Protein AF-A0A914JZA5-F1 (afdb_monomer_lite)

Radius of gyration: 13.71 Å; chains: 1; bounding box: 43×24×33 Å

Foldseek 3Di:
DEWEQDQFWIWADDVPDPDTDDIDGQWDDDPNDTDHLPDPPDDLVVNLVRLLRSVVVVCVVHPPDDLDAYEYADAPPDDPSVVVSNCCSCCVVVVRPHYHYHHPVRVVVVVVD

Structure (mmCIF, N/CA/C/O backbone):
data_AF-A0A914JZA5-F1
#
_entry.id   AF-A0A914JZA5-F1
#
loop_
_atom_site.group_PDB
_atom_site.id
_atom_site.type_symbol
_atom_site.label_atom_id
_atom_site.label_alt_id
_atom_site.label_comp_id
_atom_site.label_asym_id
_at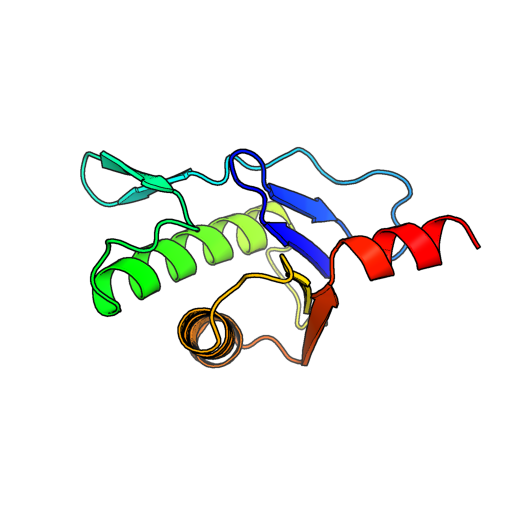om_site.label_entity_id
_atom_site.label_seq_id
_atom_site.pdbx_PDB_ins_code
_atom_site.Cartn_x
_atom_site.Cartn_y
_atom_site.Cartn_z
_atom_site.occupancy
_atom_site.B_iso_or_equiv
_atom_site.auth_seq_id
_atom_site.auth_comp_id
_atom_site.auth_asym_id
_atom_site.auth_atom_id
_atom_site.pdbx_PDB_model_num
ATOM 1 N N . MET A 1 1 ? 5.004 -2.094 -9.348 1.00 78.56 1 MET A N 1
ATOM 2 C CA . MET A 1 1 ? 4.625 -0.769 -8.811 1.00 78.56 1 MET A CA 1
ATOM 3 C C . MET A 1 1 ? 5.294 -0.604 -7.466 1.00 78.56 1 MET A C 1
ATOM 5 O O . MET A 1 1 ? 5.345 -1.578 -6.731 1.00 78.56 1 MET A O 1
ATOM 9 N N . ILE A 1 2 ? 5.807 0.582 -7.163 1.00 80.06 2 ILE A N 1
ATOM 10 C CA . ILE A 1 2 ? 6.375 0.926 -5.860 1.00 80.06 2 ILE A CA 1
ATOM 11 C C . ILE A 1 2 ? 5.384 1.858 -5.168 1.00 80.06 2 ILE A C 1
ATOM 13 O O . ILE A 1 2 ? 4.930 2.825 -5.779 1.00 80.06 2 ILE A O 1
ATOM 17 N N . VAL A 1 3 ? 5.034 1.562 -3.920 1.00 83.00 3 VAL A N 1
ATOM 18 C CA . VAL A 1 3 ? 4.181 2.407 -3.079 1.00 83.00 3 VAL A CA 1
ATOM 19 C C . VAL A 1 3 ? 4.849 2.579 -1.730 1.00 83.00 3 VAL A C 1
ATOM 21 O O . VAL A 1 3 ? 5.186 1.605 -1.067 1.00 83.00 3 VAL A O 1
ATOM 24 N N . GLU A 1 4 ? 4.994 3.822 -1.301 1.00 83.75 4 GLU A N 1
ATOM 25 C CA . GLU A 1 4 ? 5.503 4.171 0.014 1.00 83.75 4 GLU A CA 1
ATOM 26 C C . GLU A 1 4 ? 4.438 4.951 0.776 1.00 83.75 4 GLU A C 1
ATOM 28 O O . GLU A 1 4 ? 4.105 6.092 0.437 1.00 83.75 4 GLU A O 1
ATOM 33 N N . ILE A 1 5 ? 3.908 4.324 1.823 1.00 81.62 5 ILE A N 1
ATOM 34 C CA . ILE A 1 5 ? 2.855 4.905 2.652 1.00 81.62 5 ILE A CA 1
ATOM 35 C C . ILE A 1 5 ? 3.504 5.744 3.752 1.00 81.62 5 ILE A C 1
ATOM 37 O O . ILE A 1 5 ? 4.000 5.215 4.746 1.00 81.62 5 ILE A O 1
ATOM 41 N N . GLY A 1 6 ? 3.475 7.065 3.589 1.00 79.44 6 GLY A N 1
ATOM 42 C CA . GLY A 1 6 ? 3.934 8.007 4.606 1.00 79.44 6 GLY A CA 1
ATOM 43 C C . GLY A 1 6 ? 2.818 8.481 5.543 1.00 79.44 6 GLY A C 1
ATOM 44 O O . GLY A 1 6 ? 1.627 8.308 5.278 1.00 79.44 6 GLY A O 1
ATOM 45 N N . ALA A 1 7 ? 3.210 9.169 6.619 1.00 76.12 7 ALA A N 1
ATOM 46 C CA . ALA A 1 7 ? 2.318 9.721 7.652 1.00 76.12 7 ALA A CA 1
ATOM 47 C C . ALA A 1 7 ? 1.462 10.932 7.214 1.00 76.12 7 ALA A C 1
ATOM 49 O O . ALA A 1 7 ? 0.698 11.484 8.002 1.00 76.12 7 ALA A O 1
ATOM 50 N N . ARG A 1 8 ? 1.617 11.403 5.976 1.00 78.31 8 ARG A N 1
ATOM 51 C CA . ARG A 1 8 ? 0.836 12.525 5.427 1.00 78.31 8 ARG A CA 1
ATOM 52 C C . ARG A 1 8 ? 0.634 12.371 3.930 1.00 78.31 8 ARG A C 1
ATOM 54 O O . ARG A 1 8 ? -0.463 12.593 3.425 1.00 78.31 8 ARG A O 1
ATOM 61 N N . TRP A 1 9 ? 1.696 11.967 3.246 1.00 82.75 9 TRP A N 1
ATOM 62 C CA . TRP A 1 9 ? 1.713 11.752 1.811 1.00 82.75 9 TRP A CA 1
ATOM 63 C C . TRP A 1 9 ? 2.130 10.325 1.515 1.00 82.75 9 TRP A C 1
ATOM 65 O O . TRP A 1 9 ? 3.044 9.795 2.145 1.00 82.75 9 TRP A O 1
ATOM 75 N N . THR A 1 10 ? 1.466 9.728 0.540 1.00 84.31 10 THR A N 1
ATOM 76 C CA . THR A 1 10 ? 1.839 8.448 -0.035 1.00 84.31 10 THR A CA 1
ATOM 77 C C . THR A 1 10 ? 2.445 8.694 -1.401 1.00 84.31 10 THR A C 1
ATOM 79 O O . THR A 1 10 ? 1.829 9.324 -2.268 1.00 84.31 10 THR A O 1
ATOM 82 N N . ARG A 1 11 ? 3.672 8.208 -1.567 1.00 84.50 11 ARG A N 1
ATOM 83 C CA . ARG A 1 11 ? 4.388 8.204 -2.839 1.00 84.50 11 ARG A CA 1
ATOM 84 C C . ARG A 1 11 ? 4.069 6.917 -3.571 1.00 84.50 11 ARG A C 1
ATOM 86 O O . ARG A 1 11 ? 3.966 5.860 -2.953 1.00 84.50 11 ARG A O 1
ATOM 93 N N . TYR A 1 12 ? 3.925 6.999 -4.882 1.00 84.31 12 TYR A N 1
ATOM 94 C CA . TYR A 1 12 ? 3.778 5.816 -5.711 1.00 84.31 12 TYR A CA 1
ATOM 95 C C . TYR A 1 12 ? 4.372 6.056 -7.096 1.00 84.31 12 TYR A C 1
ATOM 97 O O . TYR A 1 12 ? 4.521 7.197 -7.535 1.00 84.31 12 TYR A O 1
ATOM 105 N N . GLY A 1 13 ? 4.733 4.976 -7.777 1.00 80.25 13 GLY A N 1
ATOM 106 C CA . GLY A 1 13 ? 5.316 5.034 -9.111 1.00 80.25 13 GLY A CA 1
ATOM 107 C C . GLY A 1 13 ? 5.592 3.654 -9.689 1.00 80.25 13 GLY A C 1
ATOM 108 O O . GLY A 1 13 ? 5.360 2.617 -9.054 1.00 80.25 13 GLY A O 1
ATOM 109 N N . CYS A 1 14 ? 6.090 3.635 -10.916 1.00 77.94 14 CYS A N 1
ATOM 110 C CA . CYS A 1 14 ? 6.487 2.409 -11.594 1.00 77.94 14 CYS A CA 1
ATOM 111 C C . CYS A 1 14 ? 7.982 2.168 -11.423 1.00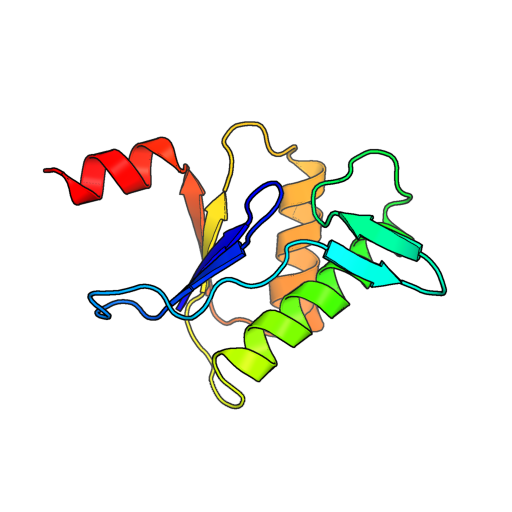 77.94 14 CYS A C 1
ATOM 113 O O . CYS A 1 14 ? 8.777 3.101 -11.357 1.00 77.94 14 CYS A O 1
ATOM 115 N N . ILE A 1 15 ? 8.374 0.895 -11.390 1.00 75.38 15 ILE A N 1
ATOM 116 C CA . ILE A 1 15 ? 9.792 0.543 -11.485 1.00 75.38 15 ILE A CA 1
ATOM 117 C C . ILE A 1 15 ? 10.282 1.029 -12.856 1.00 75.38 15 ILE A C 1
ATOM 119 O O . ILE A 1 15 ? 9.651 0.720 -13.865 1.00 75.38 15 ILE A O 1
ATOM 123 N N . GLY A 1 16 ? 11.372 1.797 -12.873 1.00 75.00 16 GLY A N 1
ATOM 124 C CA . GLY A 1 16 ? 11.940 2.392 -14.086 1.00 75.00 16 GLY A CA 1
ATOM 125 C C . GLY A 1 16 ? 11.503 3.835 -14.371 1.00 75.00 16 GLY A C 1
ATOM 126 O O . GLY A 1 16 ? 12.074 4.461 -15.257 1.00 75.00 16 GLY A O 1
ATOM 127 N N . GLU A 1 17 ? 10.547 4.399 -13.623 1.00 75.38 17 GLU A N 1
ATOM 128 C CA . GLU A 1 17 ? 10.263 5.840 -13.683 1.00 75.38 17 GLU A CA 1
ATOM 129 C C . GLU A 1 17 ? 11.310 6.623 -12.870 1.00 75.38 17 GLU A C 1
ATOM 131 O O . GLU A 1 17 ? 11.607 6.279 -11.727 1.00 75.38 17 GLU A O 1
ATOM 136 N N . VAL A 1 18 ? 11.858 7.696 -13.455 1.00 71.19 18 VAL A N 1
ATOM 137 C CA . VAL A 1 18 ? 12.859 8.569 -12.802 1.00 71.19 18 VAL A CA 1
ATOM 138 C C . VAL A 1 18 ? 12.231 9.414 -11.689 1.00 71.19 18 VAL A C 1
ATOM 140 O O . VAL A 1 18 ? 12.878 9.715 -10.689 1.00 71.19 18 VAL A O 1
ATOM 143 N N . TYR A 1 19 ? 10.958 9.781 -11.848 1.00 72.88 19 TYR A N 1
ATOM 144 C CA . TYR A 1 19 ? 10.223 10.602 -10.892 1.00 72.88 19 TYR A CA 1
ATOM 145 C C . TYR A 1 19 ? 8.972 9.872 -10.402 1.00 72.88 19 TYR A C 1
ATOM 147 O O . TYR A 1 19 ? 8.269 9.261 -11.210 1.00 72.88 19 TYR A O 1
ATOM 155 N N . PRO A 1 20 ? 8.652 9.955 -9.098 1.00 70.75 20 PRO A N 1
ATOM 156 C CA . PRO A 1 20 ? 7.408 9.415 -8.578 1.00 70.75 20 PRO A CA 1
ATOM 157 C C . PRO A 1 20 ? 6.209 10.178 -9.149 1.00 70.75 20 PRO A C 1
ATOM 159 O O . PRO A 1 20 ? 6.274 11.377 -9.432 1.00 70.75 20 PRO A O 1
ATOM 162 N N . ARG A 1 21 ? 5.084 9.477 -9.277 1.00 78.88 21 ARG A N 1
ATOM 163 C CA . ARG A 1 21 ? 3.806 10.058 -9.695 1.00 78.88 21 ARG A CA 1
ATOM 164 C C . ARG A 1 21 ? 3.239 10.981 -8.601 1.00 78.88 21 ARG A C 1
ATOM 166 O O . ARG A 1 21 ? 3.722 10.954 -7.464 1.00 78.88 21 ARG A O 1
ATOM 173 N N . PRO A 1 22 ? 2.227 11.819 -8.913 1.00 75.12 22 PRO A N 1
ATOM 174 C CA . PRO A 1 22 ? 1.728 12.832 -7.988 1.00 75.12 22 PRO A CA 1
ATOM 175 C C . PRO A 1 22 ? 1.327 12.247 -6.635 1.00 75.12 22 PRO A C 1
ATOM 177 O O . PRO A 1 22 ? 0.578 11.272 -6.574 1.00 75.12 22 PRO A O 1
ATOM 180 N N . PHE A 1 23 ? 1.793 12.880 -5.558 1.00 77.81 23 PHE A N 1
ATOM 181 C CA . PHE A 1 23 ? 1.550 12.444 -4.186 1.00 77.81 23 PHE A CA 1
ATOM 182 C C . PHE A 1 23 ? 0.058 12.258 -3.893 1.00 77.81 23 PHE A C 1
ATOM 184 O O . PHE A 1 23 ? -0.767 13.132 -4.173 1.00 77.81 23 PHE A O 1
ATOM 191 N N . LEU A 1 24 ? -0.284 11.134 -3.262 1.00 82.25 24 LEU A N 1
ATOM 192 C CA . LEU A 1 24 ? -1.624 10.902 -2.734 1.00 82.25 24 LEU A CA 1
ATOM 193 C C . LEU A 1 24 ? -1.674 11.331 -1.265 1.00 82.25 24 LEU A C 1
ATOM 195 O O . LEU A 1 24 ? -0.754 11.045 -0.504 1.00 82.25 24 LEU A O 1
ATOM 199 N N . ASP A 1 25 ? -2.756 11.981 -0.836 1.00 83.94 25 ASP A N 1
ATOM 200 C CA . ASP A 1 25 ? -2.995 12.195 0.598 1.00 83.94 25 ASP A CA 1
ATOM 201 C C . ASP A 1 25 ? -3.207 10.829 1.273 1.00 83.94 25 ASP A C 1
ATOM 203 O O . ASP A 1 25 ? -4.081 10.061 0.859 1.00 83.94 25 ASP A O 1
ATOM 207 N N . SER A 1 26 ? -2.421 10.537 2.315 1.00 83.81 26 SER A N 1
ATOM 208 C CA . SER A 1 26 ? -2.511 9.303 3.114 1.00 83.81 26 SER A CA 1
ATOM 209 C C . SER A 1 26 ? -3.775 9.240 3.984 1.00 83.81 26 SER A C 1
ATOM 211 O O . SER A 1 26 ? -3.953 8.315 4.777 1.00 83.81 26 SER A O 1
ATOM 213 N N . ARG A 1 27 ? -4.661 10.237 3.880 1.00 84.44 27 ARG A N 1
ATOM 214 C CA . ARG A 1 27 ? -5.951 10.276 4.568 1.00 84.44 27 ARG A CA 1
ATOM 215 C C . ARG A 1 27 ? -7.081 9.807 3.665 1.00 84.44 27 ARG A C 1
ATOM 217 O O . ARG A 1 27 ? -7.238 10.246 2.524 1.00 84.44 27 ARG A O 1
ATOM 224 N N . VAL A 1 28 ? -7.946 8.976 4.231 1.00 83.50 28 VAL A N 1
ATOM 225 C CA . VAL A 1 28 ? -9.146 8.468 3.570 1.00 83.50 28 VAL A CA 1
ATOM 226 C C . VAL A 1 28 ? -10.385 8.978 4.281 1.00 83.50 28 VAL A C 1
ATOM 228 O O . VAL A 1 28 ? -10.477 8.970 5.505 1.00 83.50 28 VAL A O 1
ATOM 231 N N . MET A 1 29 ? -11.366 9.406 3.490 1.00 79.56 29 MET A N 1
ATOM 232 C CA . MET A 1 29 ? -12.712 9.677 3.986 1.00 79.56 29 MET A CA 1
ATOM 233 C C . MET A 1 29 ? -13.421 8.350 4.268 1.00 79.56 29 MET A C 1
ATOM 235 O O . MET A 1 29 ? -13.718 7.600 3.329 1.00 79.56 29 MET A O 1
ATOM 239 N N . PHE A 1 30 ? -13.720 8.078 5.533 1.00 76.75 30 PHE A N 1
ATOM 240 C CA . PHE A 1 30 ? -14.554 6.956 5.955 1.00 76.75 30 PHE A CA 1
ATOM 241 C C . PHE A 1 30 ? -15.733 7.520 6.755 1.00 76.75 30 PHE A C 1
ATOM 243 O O . PHE A 1 30 ? -15.552 8.199 7.765 1.00 76.75 30 PHE A O 1
ATOM 250 N N . GLY A 1 31 ? -16.948 7.368 6.223 1.00 78.25 31 GLY A N 1
ATOM 251 C CA . GLY A 1 31 ? -18.106 8.132 6.694 1.00 78.25 31 GLY A CA 1
ATOM 252 C C . GLY A 1 31 ? -17.899 9.649 6.548 1.00 78.25 31 GLY A C 1
ATOM 253 O O . GLY A 1 31 ? -17.556 10.133 5.469 1.00 78.25 31 GLY A O 1
ATOM 254 N N . LYS A 1 32 ? -18.101 10.397 7.643 1.00 78.44 32 LYS A N 1
ATOM 255 C CA . LYS A 1 32 ? -17.962 11.869 7.699 1.00 78.44 32 LYS A CA 1
ATOM 256 C C . LYS A 1 32 ? -16.570 12.357 8.136 1.00 78.44 32 LYS A C 1
ATOM 258 O O . LYS A 1 32 ? -16.334 13.562 8.129 1.00 78.44 32 LYS A O 1
ATOM 263 N N . LYS A 1 33 ? -15.657 11.461 8.531 1.00 79.88 33 LYS A N 1
ATOM 264 C CA . LYS A 1 33 ? -14.341 11.820 9.088 1.00 79.88 33 LYS A CA 1
ATOM 265 C C . LYS A 1 33 ? -13.198 11.398 8.158 1.00 79.88 33 LYS A C 1
ATOM 267 O O . LYS A 1 33 ? -13.295 10.415 7.421 1.00 79.88 33 LYS A O 1
ATOM 272 N N . LYS A 1 34 ? -12.102 12.165 8.189 1.00 79.06 34 LYS A N 1
ATOM 273 C CA . LYS A 1 34 ? -10.828 11.800 7.551 1.00 79.06 34 LYS A CA 1
ATOM 274 C C . LYS A 1 34 ? -10.008 10.983 8.536 1.00 79.06 34 LYS A C 1
ATOM 276 O O . LYS A 1 34 ? -9.638 11.500 9.585 1.00 79.06 34 LYS A O 1
ATOM 281 N N . HIS A 1 35 ? -9.701 9.748 8.171 1.00 80.56 35 HIS A N 1
ATOM 282 C CA . HIS A 1 35 ? -8.849 8.859 8.951 1.00 80.56 35 HIS A CA 1
ATOM 283 C C . HIS A 1 35 ? -7.498 8.708 8.266 1.00 80.56 35 HIS A C 1
ATOM 285 O O . HIS A 1 35 ? -7.423 8.657 7.035 1.00 80.56 35 HIS A O 1
ATOM 291 N N . HIS A 1 36 ? -6.430 8.657 9.056 1.00 79.81 36 HIS A N 1
ATOM 292 C CA . HIS A 1 36 ? -5.103 8.373 8.537 1.00 79.81 36 HIS A CA 1
ATOM 293 C C . HIS A 1 36 ? -4.921 6.857 8.394 1.00 79.81 36 HIS A C 1
ATOM 295 O O . HIS A 1 36 ? -5.328 6.090 9.264 1.00 79.81 36 HIS A O 1
ATOM 301 N N . VAL A 1 37 ? -4.313 6.414 7.291 1.00 78.38 37 VAL A N 1
ATOM 302 C CA . VAL A 1 37 ? -4.164 4.979 6.980 1.00 78.38 37 VAL A CA 1
ATOM 303 C C . VAL A 1 37 ? -3.309 4.240 8.019 1.00 78.38 37 VAL A C 1
ATOM 305 O O . VAL A 1 37 ? -3.576 3.084 8.332 1.00 78.38 37 VAL A O 1
ATOM 308 N N . LEU A 1 38 ? -2.319 4.929 8.592 1.00 72.81 38 LEU A N 1
ATOM 309 C CA . LEU A 1 38 ? -1.408 4.404 9.619 1.00 72.81 38 LEU A CA 1
ATOM 310 C C . LEU A 1 38 ? -1.902 4.595 11.070 1.00 72.81 38 LEU A C 1
ATOM 312 O O . LEU A 1 38 ? -1.118 4.444 12.000 1.00 72.81 38 LEU A O 1
ATOM 316 N N . THR A 1 39 ? -3.161 4.981 11.305 1.00 74.94 39 THR A N 1
ATOM 317 C CA . THR A 1 39 ? -3.672 5.116 12.683 1.00 74.94 39 THR A CA 1
ATOM 318 C C . THR A 1 39 ? -3.827 3.739 13.341 1.00 74.94 39 THR A C 1
ATOM 320 O O . THR A 1 39 ? -4.368 2.807 12.739 1.00 74.94 39 THR A O 1
ATOM 323 N N . ASN A 1 40 ? -3.353 3.610 14.583 1.00 69.00 40 ASN A N 1
ATOM 324 C CA . ASN A 1 40 ? -3.364 2.356 15.348 1.00 69.00 40 ASN A CA 1
ATOM 325 C C . ASN A 1 40 ? -4.579 2.182 16.263 1.00 69.00 40 ASN A C 1
ATOM 327 O O . ASN A 1 40 ? -4.873 1.059 16.652 1.00 69.00 40 ASN A O 1
ATOM 331 N N . ASP A 1 41 ? -5.321 3.254 16.526 1.00 72.12 41 ASP A N 1
ATOM 332 C CA . ASP A 1 41 ? -6.393 3.278 17.531 1.00 72.12 41 ASP A CA 1
ATOM 333 C C . ASP A 1 41 ? -7.766 2.824 16.999 1.00 72.12 41 ASP A C 1
ATOM 335 O O . ASP A 1 41 ? -8.786 3.015 17.654 1.00 72.12 41 ASP A O 1
ATOM 339 N N . LEU A 1 42 ? -7.816 2.273 15.784 1.00 76.50 42 LEU A N 1
ATOM 340 C CA . LEU A 1 42 ? -9.056 1.876 15.112 1.00 76.50 42 LEU A CA 1
ATOM 341 C C . LEU A 1 42 ? -9.292 0.372 15.231 1.00 76.50 42 LEU A C 1
ATOM 343 O O . LEU A 1 42 ? -8.348 -0.421 15.187 1.00 76.50 42 LEU A O 1
ATOM 347 N N . GLU A 1 43 ? -10.564 -0.025 15.291 1.00 81.25 43 GLU A N 1
ATOM 348 C CA . GLU A 1 43 ? -10.931 -1.436 15.224 1.00 81.25 43 GLU A CA 1
ATOM 349 C C . GLU A 1 43 ? -10.403 -2.086 13.931 1.00 81.25 43 GLU A C 1
ATOM 351 O O . GLU A 1 43 ? -10.403 -1.463 12.860 1.00 81.25 43 GLU A O 1
ATOM 356 N N . PRO A 1 44 ? -9.977 -3.362 13.982 1.00 77.25 44 PRO A N 1
ATOM 357 C CA . PRO A 1 44 ? -9.354 -4.030 12.841 1.00 77.25 44 PRO A CA 1
ATOM 358 C C . PRO A 1 44 ? -10.281 -4.120 11.619 1.00 77.25 44 PRO A C 1
ATOM 360 O O . PRO A 1 44 ? -9.804 -4.063 10.484 1.00 77.25 44 PRO A O 1
ATOM 363 N N . ALA A 1 45 ? -11.599 -4.213 11.828 1.00 80.31 45 ALA A N 1
ATOM 364 C CA . ALA A 1 45 ? -12.590 -4.237 10.753 1.00 80.31 45 ALA A CA 1
ATOM 365 C C . ALA A 1 45 ? -12.697 -2.880 10.033 1.00 80.31 45 ALA A C 1
ATOM 367 O O . ALA A 1 45 ? -12.647 -2.824 8.801 1.00 80.31 45 ALA A O 1
ATOM 368 N N . GLU A 1 46 ? -12.770 -1.780 10.787 1.00 82.62 46 GLU A N 1
ATOM 369 C CA . GLU A 1 46 ? -12.786 -0.426 10.224 1.00 82.62 46 GLU A CA 1
ATOM 370 C C . GLU A 1 46 ? -11.469 -0.110 9.513 1.00 82.62 46 GLU A C 1
ATOM 372 O O . GLU A 1 46 ? -11.466 0.388 8.382 1.00 82.62 46 GLU A O 1
ATOM 377 N N . LYS A 1 47 ? -10.340 -0.484 10.129 1.00 82.94 47 LYS A N 1
ATOM 378 C CA . LYS A 1 47 ? -9.006 -0.318 9.545 1.00 82.94 47 LYS A CA 1
ATOM 379 C C . LYS A 1 47 ? -8.878 -1.070 8.222 1.00 82.94 47 LYS A C 1
ATOM 381 O O . LYS A 1 47 ? -8.357 -0.508 7.259 1.00 82.94 47 LYS A O 1
ATOM 386 N N . LYS A 1 48 ? -9.423 -2.291 8.123 1.00 83.25 48 LYS A N 1
ATOM 387 C CA . LYS A 1 48 ? -9.491 -3.050 6.862 1.00 83.25 48 LYS A CA 1
ATOM 388 C C . LYS A 1 48 ? -10.270 -2.292 5.788 1.00 83.25 48 LYS A C 1
ATOM 390 O O . LYS A 1 48 ? -9.808 -2.201 4.653 1.00 83.25 48 LYS A O 1
ATOM 395 N N . GLY A 1 49 ? -11.425 -1.724 6.137 1.00 84.12 49 GLY A N 1
ATOM 396 C CA . GLY A 1 49 ? -12.245 -0.936 5.213 1.00 84.12 49 GLY A CA 1
ATOM 397 C C . GLY A 1 49 ? -11.535 0.325 4.712 1.00 84.12 49 GLY A C 1
ATOM 398 O O . GLY A 1 49 ? -11.545 0.614 3.512 1.00 84.12 49 GLY A O 1
ATOM 399 N N . ILE A 1 50 ? -10.864 1.045 5.614 1.00 85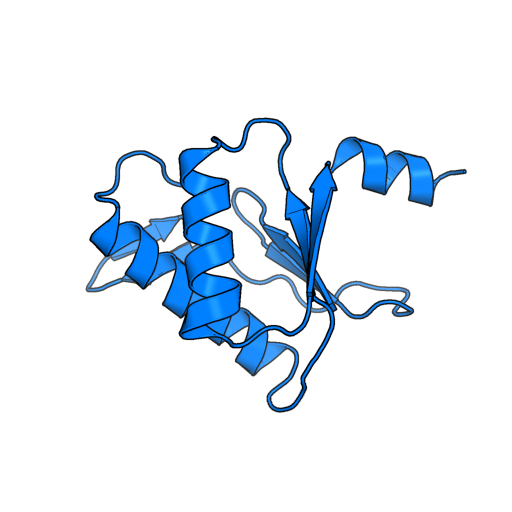.31 50 ILE A N 1
ATOM 400 C CA . ILE A 1 50 ? -10.063 2.234 5.294 1.00 85.31 50 ILE A CA 1
ATOM 401 C C . ILE A 1 50 ? -8.895 1.872 4.375 1.00 85.31 50 ILE A C 1
ATOM 403 O O . ILE A 1 50 ? -8.722 2.512 3.336 1.00 85.31 50 ILE A O 1
ATOM 407 N N . LEU A 1 51 ? -8.135 0.827 4.716 1.00 85.19 51 LEU A N 1
ATOM 408 C CA . LEU A 1 51 ? -7.018 0.325 3.915 1.00 85.19 51 LEU A CA 1
ATOM 409 C C . LEU A 1 51 ? -7.474 -0.111 2.527 1.00 85.19 51 LEU A C 1
ATOM 411 O O . LEU A 1 51 ? -6.875 0.285 1.533 1.00 85.19 51 LEU A O 1
ATOM 415 N N . LEU A 1 52 ? -8.569 -0.862 2.434 1.00 85.00 52 LEU A N 1
ATOM 416 C CA . LEU A 1 52 ? -9.112 -1.288 1.150 1.00 85.00 52 LEU A CA 1
ATOM 417 C C . LEU A 1 52 ? -9.482 -0.088 0.276 1.00 85.00 52 LEU A C 1
ATOM 419 O O . LEU A 1 52 ? -9.151 -0.055 -0.907 1.00 85.00 52 LEU A O 1
ATOM 423 N N . LYS A 1 53 ? -10.153 0.915 0.850 1.00 86.25 53 LYS A N 1
ATOM 424 C CA . LYS A 1 53 ? -10.538 2.129 0.124 1.00 86.25 53 LYS A CA 1
ATOM 425 C C . LYS A 1 53 ? -9.319 2.951 -0.296 1.00 86.25 53 LYS A C 1
ATOM 427 O O . LYS A 1 53 ? -9.297 3.471 -1.411 1.00 86.25 53 LYS A O 1
ATOM 432 N N . PHE A 1 54 ? -8.310 3.041 0.569 1.00 86.50 54 PHE A N 1
ATOM 433 C CA . PHE A 1 54 ? -7.039 3.686 0.260 1.00 86.50 54 PHE A CA 1
ATOM 434 C C . PHE A 1 54 ? -6.353 3.016 -0.927 1.00 86.50 54 PHE A C 1
ATOM 436 O O . PHE A 1 54 ? -6.053 3.663 -1.927 1.00 86.50 54 PHE A O 1
ATOM 443 N N . MET A 1 55 ? -6.164 1.704 -0.833 1.00 82.88 55 MET A N 1
ATOM 444 C CA . MET A 1 55 ? -5.457 0.939 -1.842 1.00 82.88 55 MET A CA 1
ATOM 445 C C . MET A 1 55 ? -6.219 0.933 -3.161 1.00 82.88 55 MET A C 1
ATOM 447 O O . MET A 1 55 ? -5.610 1.181 -4.192 1.00 82.88 55 MET A O 1
ATOM 451 N N . LYS A 1 56 ? -7.551 0.786 -3.152 1.00 83.00 56 LYS A N 1
ATOM 452 C CA . LYS A 1 56 ? -8.361 0.953 -4.369 1.00 83.00 56 LYS A CA 1
ATOM 453 C C . LYS A 1 56 ? -8.110 2.300 -5.040 1.00 83.00 56 LYS A C 1
ATOM 455 O O . LYS A 1 56 ? -7.944 2.325 -6.248 1.00 83.00 56 LYS A O 1
ATOM 460 N N . ARG A 1 57 ? -8.019 3.393 -4.273 1.00 84.44 57 ARG A N 1
ATOM 461 C CA . ARG A 1 57 ? -7.704 4.724 -4.814 1.00 84.44 57 ARG A CA 1
ATOM 462 C C . ARG A 1 57 ? -6.298 4.791 -5.419 1.00 84.44 57 ARG A C 1
ATOM 464 O O . ARG A 1 57 ? -6.129 5.403 -6.470 1.00 84.44 57 ARG A O 1
ATOM 471 N N . VAL A 1 58 ? -5.304 4.181 -4.768 1.00 80.00 58 VAL A N 1
ATOM 472 C CA . VAL A 1 58 ? -3.935 4.073 -5.305 1.00 80.00 58 VAL A CA 1
ATOM 473 C C . VAL A 1 58 ? -3.949 3.292 -6.620 1.00 80.00 58 VAL A C 1
ATOM 475 O O . VAL A 1 58 ? -3.420 3.779 -7.612 1.00 80.00 58 VAL A O 1
ATOM 478 N N . PHE A 1 59 ? -4.614 2.135 -6.658 1.00 78.31 59 PHE A N 1
ATOM 479 C CA . PHE A 1 59 ? -4.742 1.312 -7.860 1.00 78.31 59 PHE A CA 1
ATOM 480 C C . PHE A 1 59 ? -5.473 2.056 -8.982 1.00 78.31 59 PHE A C 1
ATOM 482 O O . PHE A 1 59 ? -4.917 2.179 -10.061 1.00 78.31 59 PHE A O 1
ATOM 489 N N . THR A 1 60 ? -6.641 2.659 -8.740 1.00 76.75 60 THR A N 1
ATOM 490 C CA . THR A 1 60 ? -7.384 3.384 -9.790 1.00 76.75 60 THR A CA 1
ATOM 491 C C . THR A 1 60 ? -6.622 4.580 -10.355 1.00 76.75 60 THR A C 1
ATOM 493 O O . THR A 1 60 ? -6.754 4.876 -11.537 1.00 76.75 60 THR A O 1
ATOM 496 N N . ASN A 1 61 ? -5.835 5.277 -9.529 1.00 73.81 61 ASN A N 1
ATOM 497 C CA . ASN A 1 61 ? -5.036 6.418 -9.984 1.00 73.81 61 ASN A CA 1
ATOM 498 C C . ASN A 1 61 ? -3.754 5.995 -10.703 1.00 73.81 61 ASN A C 1
ATOM 500 O O . ASN A 1 61 ? -3.225 6.757 -11.509 1.00 73.81 61 ASN A O 1
ATOM 504 N N . CYS A 1 62 ? -3.221 4.820 -10.372 1.00 65.50 62 CYS A N 1
ATOM 505 C CA . CYS A 1 62 ? -1.932 4.391 -10.880 1.00 65.50 62 CYS A CA 1
ATOM 506 C C . CYS A 1 62 ? -2.061 3.440 -12.074 1.00 65.50 62 CYS A C 1
ATOM 508 O O . CYS A 1 62 ? -1.355 3.642 -13.058 1.00 65.50 62 CYS A O 1
ATOM 510 N N . PHE A 1 63 ? -2.954 2.447 -12.000 1.00 66.75 63 PHE A N 1
ATOM 511 C CA . PHE A 1 63 ? -3.184 1.414 -13.012 1.00 66.75 63 PHE A CA 1
ATOM 512 C C . PHE A 1 63 ? -4.610 0.834 -12.918 1.00 66.75 63 PHE A C 1
ATOM 514 O O . PHE A 1 63 ? -4.875 0.028 -12.022 1.00 66.75 63 PHE A O 1
ATOM 521 N N . PRO A 1 64 ? -5.527 1.185 -13.838 1.00 58.53 64 PRO A N 1
ATOM 522 C CA . PRO A 1 64 ? -6.845 0.551 -13.910 1.00 58.53 64 PRO A CA 1
ATOM 523 C C . PRO A 1 64 ? -6.769 -0.928 -14.325 1.00 58.53 64 PRO A C 1
ATOM 525 O O . PRO A 1 64 ? -7.614 -1.713 -13.908 1.00 58.53 64 PRO A O 1
ATOM 528 N N . ASP A 1 65 ? -5.713 -1.317 -15.039 1.00 56.81 65 ASP A N 1
ATOM 529 C CA . ASP A 1 65 ? -5.455 -2.683 -15.478 1.00 56.81 65 ASP A CA 1
ATOM 530 C C . ASP A 1 65 ? -4.006 -3.035 -15.145 1.00 56.81 65 ASP A C 1
ATOM 532 O O . ASP A 1 65 ? -3.104 -2.436 -15.727 1.00 56.81 65 ASP A O 1
ATOM 536 N N . ALA A 1 66 ? -3.761 -3.955 -14.203 1.00 53.50 66 ALA A N 1
ATOM 537 C CA . ALA A 1 66 ? -2.757 -5.012 -14.374 1.00 53.50 66 ALA A CA 1
ATOM 538 C C . ALA A 1 66 ? -2.410 -5.781 -13.086 1.00 53.50 66 ALA A C 1
ATOM 540 O O . ALA A 1 66 ? -2.281 -5.254 -11.978 1.00 53.50 66 ALA A O 1
ATOM 541 N N . LEU A 1 67 ? -2.148 -7.063 -13.331 1.00 54.19 67 LEU A N 1
ATOM 542 C CA . LEU A 1 67 ? -1.452 -8.054 -12.517 1.00 54.19 67 LEU A CA 1
ATOM 543 C C . LEU A 1 67 ? 0.010 -7.631 -12.263 1.00 54.19 67 LEU A C 1
ATOM 545 O O . LEU A 1 67 ? 0.943 -8.221 -12.802 1.00 54.19 67 LEU A O 1
ATOM 549 N N . ILE A 1 68 ? 0.234 -6.560 -11.502 1.00 63.97 68 ILE A N 1
ATOM 550 C CA . ILE A 1 68 ? 1.578 -6.005 -11.285 1.00 63.97 68 ILE A CA 1
ATOM 551 C C . ILE A 1 68 ? 2.122 -6.442 -9.923 1.00 63.97 68 ILE A C 1
ATOM 553 O O . ILE A 1 68 ? 1.443 -6.342 -8.903 1.00 63.97 68 ILE A O 1
ATOM 557 N N . ARG A 1 69 ? 3.397 -6.846 -9.907 1.00 69.12 69 ARG A N 1
ATOM 558 C CA . ARG A 1 69 ? 4.210 -7.010 -8.692 1.00 69.12 69 ARG A CA 1
ATOM 559 C C . ARG A 1 69 ? 4.204 -5.722 -7.863 1.00 69.12 69 ARG A C 1
ATOM 561 O O . ARG A 1 69 ? 4.593 -4.653 -8.351 1.00 69.12 69 ARG A O 1
ATOM 568 N N . PHE A 1 70 ? 3.762 -5.806 -6.618 1.00 75.56 70 PHE A N 1
ATOM 569 C CA . PHE A 1 70 ? 3.583 -4.669 -5.725 1.00 75.56 70 PHE A CA 1
ATOM 570 C C . PHE A 1 70 ? 4.738 -4.598 -4.726 1.00 75.56 70 PHE A C 1
ATOM 572 O O . PHE A 1 70 ? 4.929 -5.486 -3.907 1.00 75.56 70 PHE A O 1
ATOM 579 N N . VAL A 1 71 ? 5.517 -3.528 -4.769 1.00 71.56 71 VAL A N 1
ATOM 580 C CA . VAL A 1 71 ? 6.571 -3.262 -3.792 1.00 71.56 71 VAL A CA 1
ATOM 581 C C . VAL A 1 71 ? 6.027 -2.235 -2.814 1.00 71.56 71 VAL A C 1
ATOM 583 O O . VAL A 1 71 ? 5.775 -1.090 -3.191 1.00 71.56 71 VAL A O 1
ATOM 586 N N . LEU A 1 72 ? 5.812 -2.653 -1.571 1.00 79.81 72 LEU A N 1
ATOM 587 C CA . LEU A 1 72 ? 5.450 -1.766 -0.481 1.00 79.81 72 LEU A CA 1
ATOM 588 C C . LEU A 1 72 ? 6.717 -1.365 0.271 1.00 79.81 72 LEU A C 1
ATOM 590 O O . LEU A 1 72 ? 7.381 -2.199 0.885 1.00 79.81 72 LEU A O 1
ATOM 594 N N . VAL A 1 73 ? 7.027 -0.075 0.258 1.00 75.12 73 VAL A N 1
ATOM 595 C CA . VAL A 1 73 ? 8.044 0.481 1.143 1.00 75.12 73 VAL A CA 1
ATOM 596 C C . VAL A 1 73 ? 7.397 0.690 2.503 1.00 75.12 73 VAL A C 1
ATOM 598 O O . VAL A 1 73 ? 6.491 1.513 2.662 1.00 75.12 73 VAL A O 1
ATOM 601 N N . GLU A 1 74 ? 7.827 -0.110 3.470 1.00 73.56 74 GLU A N 1
ATOM 602 C CA . GLU A 1 74 ? 7.288 -0.103 4.819 1.00 73.56 74 GLU A CA 1
ATOM 603 C C . GLU A 1 74 ? 8.163 0.699 5.776 1.00 73.56 74 GLU A C 1
ATOM 605 O O . GLU A 1 74 ? 9.389 0.796 5.643 1.00 73.56 74 GLU A O 1
ATOM 610 N N . ASN A 1 75 ? 7.508 1.255 6.790 1.00 69.19 75 ASN A N 1
ATOM 611 C CA . ASN A 1 75 ? 8.212 1.798 7.934 1.00 69.19 75 ASN A CA 1
ATOM 612 C C . ASN A 1 75 ? 8.630 0.637 8.851 1.00 69.19 75 ASN A C 1
ATOM 614 O O . ASN A 1 75 ? 7.821 -0.249 9.129 1.00 69.19 75 ASN A O 1
ATOM 618 N N . LEU A 1 76 ? 9.872 0.651 9.342 1.00 64.69 76 LEU A N 1
ATOM 619 C CA . LEU A 1 76 ? 10.452 -0.431 10.160 1.00 64.69 76 LEU A CA 1
ATOM 620 C C . LEU A 1 76 ? 9.613 -0.772 11.398 1.00 64.69 76 LEU A C 1
ATOM 622 O O . LEU A 1 76 ? 9.586 -1.917 11.835 1.00 64.69 76 LEU A O 1
ATOM 626 N N . PHE A 1 77 ? 8.912 0.223 11.939 1.00 69.62 77 PHE A N 1
ATOM 627 C CA . PHE A 1 77 ? 8.119 0.106 13.160 1.00 69.62 77 PHE A CA 1
ATOM 628 C C . PHE A 1 77 ? 6.668 -0.336 12.922 1.00 69.62 77 PHE A C 1
ATOM 630 O O . PHE A 1 77 ? 5.861 -0.295 13.849 1.00 69.62 77 PHE A O 1
ATOM 637 N N . MET A 1 78 ? 6.306 -0.733 11.698 1.00 73.94 78 MET A N 1
ATOM 638 C CA . MET A 1 78 ? 4.975 -1.272 11.421 1.00 73.94 78 MET A CA 1
ATOM 639 C C . MET A 1 78 ? 4.774 -2.593 12.171 1.00 73.94 78 MET A C 1
ATOM 641 O O . MET A 1 78 ? 5.589 -3.514 12.072 1.00 73.94 78 MET A O 1
ATOM 645 N N . SER A 1 79 ? 3.669 -2.698 12.909 1.00 81.44 79 SER A N 1
ATOM 646 C CA . SER A 1 79 ? 3.391 -3.886 13.714 1.00 81.44 79 SER A CA 1
ATOM 647 C C . SER A 1 79 ? 3.085 -5.103 12.834 1.00 81.44 79 SER A C 1
ATOM 649 O O . SER A 1 79 ? 2.500 -4.990 11.756 1.00 81.44 79 SER A O 1
ATOM 651 N N . GLU A 1 80 ? 3.417 -6.307 13.304 1.00 81.06 80 GLU A N 1
ATOM 652 C CA . GLU A 1 80 ? 3.150 -7.546 12.555 1.00 81.06 80 GLU A CA 1
ATOM 653 C C . GL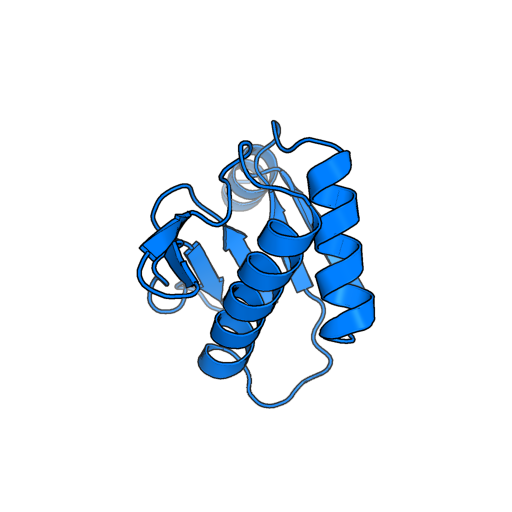U A 1 80 ? 1.651 -7.730 12.245 1.00 81.06 80 GLU A C 1
ATOM 655 O O . GLU A 1 80 ? 1.275 -8.223 11.180 1.00 81.06 80 GLU A O 1
ATOM 660 N N . LYS A 1 81 ? 0.779 -7.267 13.151 1.00 80.31 81 LYS A N 1
ATOM 661 C CA . LYS A 1 81 ? -0.677 -7.260 12.956 1.00 80.31 81 LYS A CA 1
ATOM 662 C C . LYS A 1 81 ? -1.083 -6.406 11.754 1.00 80.31 81 LYS A C 1
ATOM 664 O O . LYS A 1 81 ? -1.930 -6.822 10.968 1.00 80.31 81 LYS A O 1
ATOM 669 N N . GLU A 1 82 ? -0.468 -5.240 11.584 1.00 79.00 82 GLU A N 1
ATOM 670 C CA . GLU A 1 82 ? -0.724 -4.369 10.436 1.00 79.00 82 GLU A CA 1
ATOM 671 C C . GLU A 1 82 ? -0.194 -4.958 9.138 1.00 79.00 82 GLU A C 1
ATOM 673 O O . GLU A 1 82 ? -0.899 -4.910 8.132 1.00 79.00 82 GLU A O 1
ATOM 678 N N . LYS A 1 83 ? 0.996 -5.570 9.162 1.00 82.12 83 LYS A N 1
ATOM 679 C CA . LYS A 1 83 ? 1.544 -6.260 7.987 1.00 82.12 83 LYS A CA 1
ATOM 680 C C . LYS A 1 83 ? 0.622 -7.388 7.533 1.00 82.12 83 LYS A C 1
ATOM 682 O O . LYS A 1 83 ? 0.297 -7.478 6.352 1.00 82.12 83 LYS A O 1
ATOM 687 N N . LYS A 1 84 ? 0.127 -8.205 8.470 1.00 85.00 84 LYS A N 1
ATOM 688 C CA . LYS A 1 84 ? -0.857 -9.266 8.193 1.00 85.00 84 LYS A CA 1
ATOM 689 C C . LYS A 1 84 ? -2.154 -8.707 7.608 1.00 85.00 84 LYS A C 1
ATOM 691 O O . LYS A 1 84 ? -2.662 -9.249 6.629 1.00 85.00 84 LYS A O 1
ATOM 696 N N . LEU A 1 85 ? -2.660 -7.602 8.156 1.00 84.62 85 LEU A N 1
ATOM 697 C CA . LEU A 1 85 ? -3.856 -6.937 7.637 1.00 84.62 85 LEU A CA 1
ATOM 698 C C . LEU A 1 85 ? -3.643 -6.387 6.217 1.00 84.62 85 LEU A C 1
ATOM 700 O O . LEU A 1 85 ? -4.514 -6.538 5.363 1.00 84.62 85 LEU A O 1
ATOM 704 N N . LEU A 1 86 ? -2.484 -5.782 5.950 1.00 83.50 86 LEU A N 1
ATOM 705 C CA . LEU A 1 86 ? -2.100 -5.286 4.628 1.00 83.50 86 LEU A CA 1
ATOM 706 C C . LEU A 1 86 ? -1.996 -6.418 3.610 1.00 83.50 86 LEU A C 1
ATOM 708 O O . LEU A 1 86 ? -2.580 -6.307 2.537 1.00 83.50 86 LEU A O 1
ATOM 712 N N . MET A 1 87 ? -1.320 -7.517 3.954 1.00 85.12 87 MET A N 1
ATOM 713 C CA . MET A 1 87 ? -1.239 -8.699 3.091 1.00 85.12 87 MET A CA 1
ATOM 714 C C . MET A 1 87 ? -2.630 -9.249 2.773 1.00 85.12 87 MET A C 1
ATOM 716 O O . MET A 1 87 ? -2.931 -9.482 1.606 1.00 85.12 87 MET A O 1
ATOM 720 N N . HIS A 1 88 ? -3.508 -9.361 3.775 1.00 86.12 88 HIS A N 1
ATOM 721 C CA . HIS A 1 88 ? -4.893 -9.788 3.569 1.00 86.12 88 HIS A CA 1
ATOM 722 C C . HIS A 1 88 ? -5.628 -8.857 2.585 1.00 86.12 88 HIS A C 1
ATOM 724 O O . HIS A 1 88 ? -6.341 -9.322 1.700 1.00 86.12 88 HIS A O 1
ATOM 730 N N . VAL A 1 89 ? -5.481 -7.534 2.705 1.00 84.69 89 VAL A N 1
ATOM 731 C CA . VAL A 1 89 ? -6.130 -6.585 1.779 1.00 84.69 89 VAL A CA 1
ATOM 732 C C . VAL A 1 89 ? -5.546 -6.690 0.363 1.00 84.69 89 VAL A C 1
ATOM 734 O O . VAL A 1 89 ? -6.295 -6.652 -0.613 1.00 84.69 89 VAL A O 1
ATOM 737 N N . LEU A 1 90 ? -4.227 -6.832 0.236 1.00 83.62 90 LEU A N 1
ATOM 738 C CA . LEU A 1 90 ? -3.530 -6.896 -1.050 1.00 83.62 90 LEU A CA 1
ATOM 739 C C . LEU A 1 90 ? -3.836 -8.188 -1.821 1.00 83.62 90 LEU A C 1
ATOM 741 O O . LEU A 1 90 ? -4.202 -8.126 -2.995 1.00 83.62 90 LEU A O 1
ATOM 745 N N . PHE A 1 91 ? -3.728 -9.346 -1.172 1.00 83.75 91 PHE A N 1
ATOM 746 C CA . PHE A 1 91 ? -3.949 -10.634 -1.828 1.00 83.75 91 PHE A CA 1
ATOM 747 C C . PHE A 1 91 ? -5.439 -10.946 -1.984 1.00 83.75 91 PHE A C 1
ATOM 749 O O . PHE A 1 91 ? -5.892 -11.197 -3.100 1.00 83.75 91 PHE A O 1
ATOM 756 N N . ASP A 1 92 ? -6.232 -10.845 -0.915 1.00 82.94 92 ASP A N 1
ATOM 757 C CA . ASP A 1 92 ? -7.616 -11.333 -0.966 1.00 82.94 92 ASP A CA 1
ATOM 758 C C . ASP A 1 92 ? -8.563 -10.347 -1.648 1.00 82.94 92 ASP A C 1
ATOM 760 O O . ASP A 1 92 ? -9.503 -10.750 -2.334 1.00 82.94 92 ASP A O 1
ATOM 764 N N . CYS A 1 93 ? -8.350 -9.040 -1.461 1.00 80.56 93 CYS A N 1
ATOM 765 C CA . CYS A 1 93 ? -9.262 -8.032 -2.003 1.00 80.56 93 CYS A CA 1
ATOM 766 C C . CYS A 1 93 ? -8.789 -7.436 -3.330 1.00 80.56 93 CYS A C 1
ATOM 768 O O . CYS A 1 93 ? -9.628 -7.103 -4.166 1.00 80.56 93 CYS A O 1
ATOM 770 N N . LEU A 1 94 ? -7.478 -7.264 -3.515 1.00 78.69 94 LEU A N 1
ATOM 771 C CA . LEU A 1 94 ? -6.911 -6.628 -4.711 1.00 78.69 94 LEU A CA 1
ATOM 772 C C . LEU A 1 94 ? -6.270 -7.628 -5.678 1.00 78.69 94 LEU A C 1
ATOM 774 O O . LEU A 1 94 ? -5.907 -7.226 -6.779 1.00 78.69 94 LEU A O 1
ATOM 778 N N . ARG A 1 95 ? -6.184 -8.916 -5.302 1.00 79.69 95 ARG A N 1
ATOM 779 C CA . ARG A 1 95 ? -5.647 -10.008 -6.135 1.00 79.69 95 ARG A CA 1
ATOM 780 C C . ARG A 1 95 ? -4.281 -9.677 -6.732 1.00 79.69 95 ARG A C 1
ATOM 782 O O . ARG A 1 95 ? -3.999 -9.971 -7.892 1.00 79.69 95 ARG A O 1
ATOM 789 N N . VAL A 1 96 ? -3.440 -9.031 -5.931 1.00 78.50 96 VAL A N 1
ATOM 790 C CA . VAL A 1 96 ? -2.069 -8.716 -6.323 1.00 78.50 96 VAL A CA 1
ATOM 791 C C . VAL A 1 96 ? -1.285 -10.016 -6.490 1.00 78.50 96 VAL A C 1
ATOM 793 O O . VAL A 1 96 ? -1.381 -10.904 -5.648 1.00 78.50 96 VAL A O 1
ATOM 796 N N . ALA A 1 97 ? -0.505 -10.124 -7.567 1.00 77.44 97 ALA A N 1
ATOM 797 C CA . ALA A 1 97 ? 0.249 -11.339 -7.873 1.00 77.44 97 ALA A CA 1
ATOM 798 C C . ALA A 1 97 ? 1.395 -11.588 -6.877 1.00 77.44 97 ALA A C 1
ATOM 800 O O . ALA A 1 97 ? 1.590 -12.706 -6.414 1.00 77.44 97 ALA A O 1
ATOM 801 N N . GLU A 1 98 ? 2.144 -10.541 -6.527 1.00 80.44 98 GLU A N 1
ATOM 802 C CA . GLU A 1 98 ? 3.291 -10.624 -5.619 1.00 80.44 98 GLU A CA 1
ATOM 803 C C . GLU A 1 98 ? 3.411 -9.331 -4.808 1.00 80.44 98 GLU A C 1
ATOM 805 O O . GLU A 1 98 ? 3.184 -8.242 -5.345 1.00 80.44 98 GLU A O 1
ATOM 810 N N . VAL A 1 99 ? 3.803 -9.444 -3.535 1.00 82.88 99 VAL A N 1
ATOM 811 C CA . VAL A 1 99 ? 4.061 -8.304 -2.647 1.00 82.88 99 VAL A CA 1
ATOM 812 C C . VAL A 1 99 ? 5.469 -8.412 -2.066 1.00 82.88 99 VAL A C 1
ATOM 814 O O . VAL A 1 99 ? 5.827 -9.447 -1.511 1.00 82.88 99 VAL A O 1
ATOM 817 N N . MET A 1 100 ? 6.252 -7.338 -2.152 1.00 84.44 100 MET A N 1
ATOM 818 C CA . MET A 1 100 ? 7.565 -7.220 -1.513 1.00 84.44 100 MET A CA 1
ATOM 819 C C . MET A 1 100 ? 7.540 -6.085 -0.494 1.00 84.44 100 MET A C 1
ATOM 821 O O . MET A 1 100 ? 7.184 -4.962 -0.843 1.00 84.44 100 MET A O 1
ATOM 825 N N . PHE A 1 101 ? 7.942 -6.369 0.743 1.00 83.19 101 PHE A N 1
ATOM 826 C CA . PHE A 1 101 ? 8.111 -5.361 1.787 1.00 83.19 101 PHE A CA 1
ATOM 827 C C . PHE A 1 101 ? 9.571 -4.912 1.833 1.00 83.19 101 P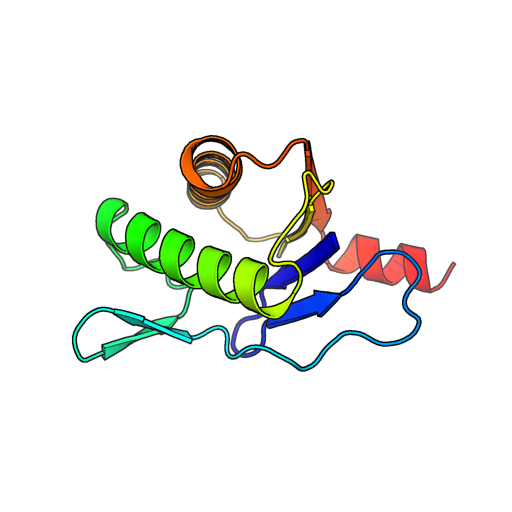HE A C 1
ATOM 829 O O . PHE A 1 101 ? 10.465 -5.734 2.028 1.00 83.19 101 PHE A O 1
ATOM 836 N N . VAL A 1 102 ? 9.809 -3.616 1.643 1.00 82.44 102 VAL A N 1
ATOM 837 C CA . VAL A 1 102 ? 11.150 -3.022 1.687 1.00 82.44 102 VAL A CA 1
ATOM 838 C C . VAL A 1 102 ? 11.199 -1.992 2.811 1.00 82.44 102 VAL A C 1
ATOM 840 O O . VAL A 1 102 ? 10.461 -1.009 2.757 1.00 82.44 102 VAL A O 1
ATOM 843 N N . PRO A 1 103 ? 12.062 -2.162 3.823 1.00 80.81 103 PRO A N 1
ATOM 844 C CA . PRO A 1 103 ? 12.270 -1.134 4.833 1.00 80.81 103 PRO A CA 1
ATOM 845 C C . PRO A 1 103 ? 12.789 0.164 4.206 1.00 80.81 103 PRO A C 1
ATOM 847 O O . PRO A 1 103 ? 13.778 0.143 3.470 1.00 80.81 103 PRO A O 1
ATOM 850 N N . ALA A 1 104 ? 12.164 1.300 4.528 1.00 76.88 104 ALA A N 1
ATOM 851 C CA . ALA A 1 104 ? 12.515 2.595 3.934 1.00 76.88 104 ALA A CA 1
ATOM 852 C C . ALA A 1 104 ? 14.025 2.938 3.976 1.00 76.88 104 ALA A C 1
ATOM 854 O O . ALA A 1 104 ? 14.548 3.370 2.949 1.00 76.88 104 ALA A O 1
ATOM 855 N N . PRO A 1 105 ? 14.777 2.698 5.074 1.00 75.31 105 PRO A N 1
ATOM 856 C CA . PRO A 1 105 ? 16.215 2.982 5.088 1.00 75.31 105 PRO A CA 1
ATOM 857 C C . PRO A 1 105 ? 17.020 2.127 4.104 1.00 75.31 105 PRO A C 1
ATOM 859 O O . PRO A 1 105 ? 17.970 2.624 3.509 1.00 75.31 105 PRO A O 1
ATOM 862 N N . ILE A 1 106 ? 16.622 0.868 3.892 1.00 70.00 106 ILE A N 1
ATOM 863 C CA . ILE A 1 106 ? 17.289 -0.042 2.949 1.00 70.00 106 ILE A CA 1
ATOM 864 C C . ILE A 1 106 ? 17.045 0.422 1.514 1.00 70.00 106 ILE A C 1
ATOM 866 O O . ILE A 1 106 ? 17.983 0.476 0.723 1.00 70.00 106 ILE A O 1
ATOM 870 N N . GLY A 1 107 ? 15.807 0.815 1.196 1.00 66.75 107 GLY A N 1
ATOM 871 C CA . GLY A 1 107 ? 15.471 1.367 -0.118 1.00 66.75 107 GLY A CA 1
ATOM 872 C C . GLY A 1 107 ? 16.288 2.618 -0.450 1.00 66.75 107 GLY A C 1
ATOM 873 O O . GLY A 1 107 ? 16.757 2.764 -1.574 1.00 66.75 107 GLY A O 1
ATOM 874 N N . THR A 1 108 ? 16.520 3.481 0.542 1.00 70.44 108 THR A N 1
ATOM 875 C CA . THR A 1 108 ? 17.377 4.661 0.383 1.00 70.44 108 THR A CA 1
ATOM 876 C C . THR A 1 108 ? 18.831 4.267 0.138 1.00 70.44 108 THR A C 1
ATOM 878 O O . THR A 1 108 ? 19.416 4.743 -0.824 1.00 70.44 108 THR A O 1
ATOM 881 N N . ILE A 1 109 ? 19.413 3.375 0.946 1.00 71.31 109 ILE A N 1
ATOM 882 C CA . ILE A 1 109 ? 20.817 2.951 0.781 1.00 71.31 109 ILE A CA 1
ATOM 883 C C . ILE A 1 109 ? 21.047 2.344 -0.610 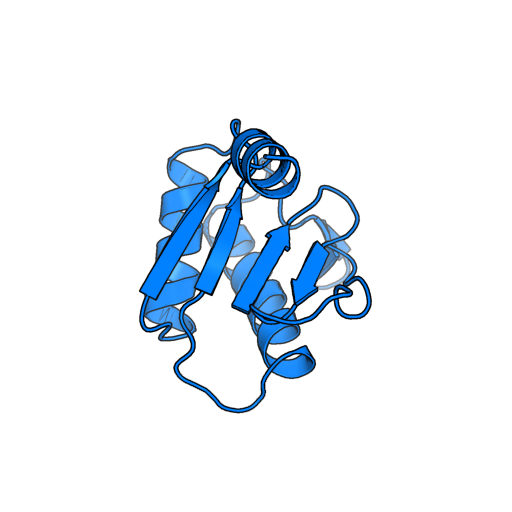1.00 71.31 109 ILE A C 1
ATOM 885 O O . ILE A 1 109 ? 21.968 2.752 -1.308 1.00 71.31 109 ILE A O 1
ATOM 889 N N . MET A 1 110 ? 20.161 1.451 -1.059 1.00 66.50 110 MET A N 1
ATOM 890 C CA . MET A 1 110 ? 20.249 0.848 -2.397 1.00 66.50 110 MET A CA 1
ATOM 891 C C . MET A 1 110 ? 20.150 1.870 -3.536 1.00 66.50 110 MET A C 1
ATOM 893 O O . MET A 1 110 ? 20.679 1.626 -4.616 1.00 66.50 110 MET A O 1
ATOM 897 N N . ALA A 1 111 ? 19.478 3.003 -3.317 1.00 66.94 111 ALA A N 1
ATOM 898 C CA . ALA A 1 111 ? 19.392 4.070 -4.308 1.00 66.94 111 ALA A CA 1
ATOM 899 C C . ALA A 1 111 ? 20.683 4.904 -4.410 1.00 66.94 111 ALA A C 1
ATOM 901 O O . ALA A 1 111 ? 20.896 5.544 -5.438 1.00 66.94 111 ALA A O 1
ATOM 902 N N . TYR A 1 112 ? 21.523 4.910 -3.369 1.00 71.25 112 TYR A N 1
ATOM 903 C CA . TYR A 1 112 ? 22.754 5.708 -3.310 1.00 71.25 112 TYR A CA 1
ATOM 904 C C . TYR A 1 112 ? 24.045 4.924 -3.601 1.00 71.25 112 TYR A C 1
ATOM 906 O O . TYR A 1 112 ? 25.054 5.574 -3.870 1.00 71.25 112 TYR A O 1
ATOM 914 N N . GLY A 1 113 ? 23.999 3.585 -3.639 1.00 52.38 113 GLY A N 1
ATOM 915 C CA . GLY A 1 113 ? 25.148 2.726 -3.966 1.00 52.38 113 GLY A CA 1
ATOM 916 C C . GLY A 1 113 ? 25.956 2.324 -2.744 1.00 52.38 113 GLY A C 1
ATOM 917 O O . GLY A 1 113 ? 26.685 3.187 -2.210 1.00 52.38 113 GLY A O 1
#

Sequence (113 aa):
MIVEIGARWTRYGCIGEVYPRPFLDSRVMFGKKKHHVLTNDLEPAEKKGILLKFMKRVFTNCFPDALIRFVLVENLFMSEKEKKLLMHVLFDCLRVAEVMFVPAPIGTIMAYG

pLDDT: mean 77.36, std 7.28, range [52.38, 86.5]

Secondary structure (DSSP, 8-state):
-EEEE-SSEEEEE-TT-SSPEEEEESEEEETTEEEETT-SSS-HHHHHHHHHHHHHHHHHHH-SS--PPEEEEE-TT--HHHHHHHHHIIIIIT--S-EEEEEHHHHHHHHH-